Protein AF-A0A941UMQ8-F1 (afdb_monomer_lite)

pLDDT: mean 84.96, std 10.17, range [54.59, 94.19]

Sequence (75 aa):
MKGLVAVAITAVAAGYGLHALAQGRFDVRPALAPIGTSSSNGLSFAWFYDPTDRAVYVCRSGGDTLECKAKAQLP

Secondary structure (DSSP, 8-state):
-HHHHHHHHHHHHHHHHHHHHHT-------SSEEEEEEEET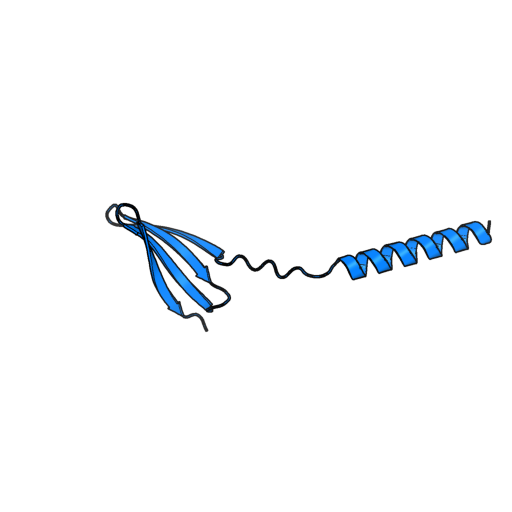TEEEEEEEETTTTEEEEEEEETTEEEEEEEEE--

Foldseek 3Di:
DVVVVVVVVVVVVVVVVVVVVVVPPDPPDPQWAWPDWDDDPHWIWTWTAGPVQQFIWIWTDDDPDIDIDTDDRDD

Structure (mmCIF, N/CA/C/O backbone):
data_AF-A0A941UMQ8-F1
#
_entry.id   AF-A0A941UMQ8-F1
#
loop_
_atom_site.group_PDB
_atom_site.id
_atom_site.type_symbol
_atom_site.label_atom_id
_atom_site.label_alt_id
_atom_site.label_comp_id
_atom_site.label_asym_id
_atom_site.label_entity_id
_atom_site.label_seq_id
_atom_site.pdbx_PDB_ins_code
_atom_site.Cartn_x
_atom_site.Cartn_y
_atom_site.Cartn_z
_atom_site.occupancy
_atom_site.B_iso_or_equiv
_atom_site.auth_seq_id
_atom_site.auth_comp_id
_atom_site.auth_asym_id
_atom_site.auth_atom_id
_atom_site.pdbx_PDB_model_num
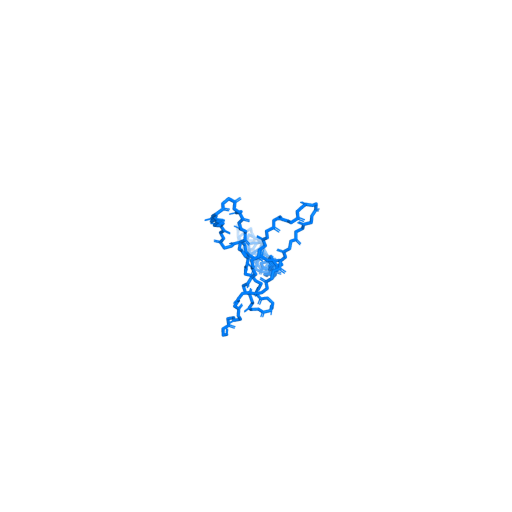ATOM 1 N N . MET A 1 1 ? -49.560 -5.956 29.511 1.00 64.44 1 MET A N 1
ATOM 2 C CA . MET A 1 1 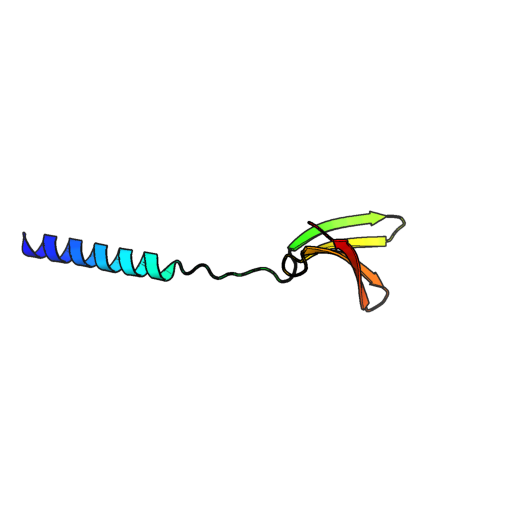? -48.563 -4.926 29.125 1.00 64.44 1 MET A CA 1
ATOM 3 C C . MET A 1 1 ? -47.182 -5.153 29.745 1.00 64.44 1 MET A C 1
ATOM 5 O O . MET A 1 1 ? -46.232 -5.238 28.985 1.00 64.44 1 MET A O 1
ATOM 9 N N . LYS A 1 2 ? -47.036 -5.334 31.070 1.00 73.88 2 LYS A N 1
ATOM 10 C CA . LYS A 1 2 ? -45.718 -5.510 31.729 1.00 73.88 2 LYS A CA 1
ATOM 11 C C . LYS A 1 2 ? -44.839 -6.649 31.171 1.00 73.88 2 LYS A C 1
ATOM 13 O O . LYS A 1 2 ? -43.655 -6.435 30.953 1.00 73.88 2 LYS A O 1
ATOM 18 N N . GLY A 1 3 ? -45.411 -7.823 30.882 1.00 80.81 3 GLY A N 1
ATOM 19 C CA . GLY A 1 3 ? -44.646 -8.949 30.316 1.00 80.81 3 GLY A CA 1
ATOM 20 C C . GLY A 1 3 ? -44.120 -8.692 28.900 1.00 80.81 3 GLY A C 1
ATOM 21 O O . GLY A 1 3 ? -43.015 -9.098 28.566 1.00 80.81 3 GLY A O 1
ATOM 22 N N . LEU A 1 4 ? -44.873 -7.940 28.095 1.00 85.81 4 LEU A N 1
ATOM 23 C CA . LEU A 1 4 ? -44.496 -7.586 26.723 1.00 85.81 4 LEU A CA 1
ATOM 24 C C . LEU A 1 4 ? -43.325 -6.591 26.711 1.00 85.81 4 LEU A C 1
ATOM 26 O O . LEU A 1 4 ? -42.397 -6.728 25.921 1.00 85.81 4 LEU A O 1
ATOM 30 N N . VAL A 1 5 ? -43.330 -5.648 27.658 1.00 88.44 5 VAL A N 1
ATOM 31 C CA . VAL A 1 5 ? -42.222 -4.706 27.878 1.00 88.44 5 VAL A CA 1
ATOM 32 C C . VAL A 1 5 ? -40.953 -5.441 28.321 1.00 88.44 5 VAL A C 1
ATOM 34 O O . VAL A 1 5 ? -39.880 -5.175 27.788 1.00 88.44 5 VAL A O 1
ATOM 37 N N . ALA A 1 6 ? -41.064 -6.403 29.243 1.00 89.88 6 ALA A N 1
ATOM 38 C CA . ALA A 1 6 ? -39.915 -7.185 29.702 1.00 89.88 6 ALA A CA 1
ATOM 39 C C . ALA A 1 6 ? -39.273 -7.993 28.561 1.00 89.88 6 ALA A C 1
ATOM 41 O O . ALA A 1 6 ? -38.056 -7.968 28.385 1.00 89.88 6 ALA A O 1
ATOM 42 N N . VAL A 1 7 ? -40.088 -8.653 27.734 1.00 91.38 7 VAL A N 1
ATOM 43 C CA . VAL A 1 7 ? -39.599 -9.409 26.571 1.00 91.38 7 VAL A CA 1
ATOM 44 C C . VAL A 1 7 ? -38.895 -8.493 25.567 1.00 91.38 7 VAL A C 1
ATOM 46 O O . VAL A 1 7 ? -37.801 -8.822 25.111 1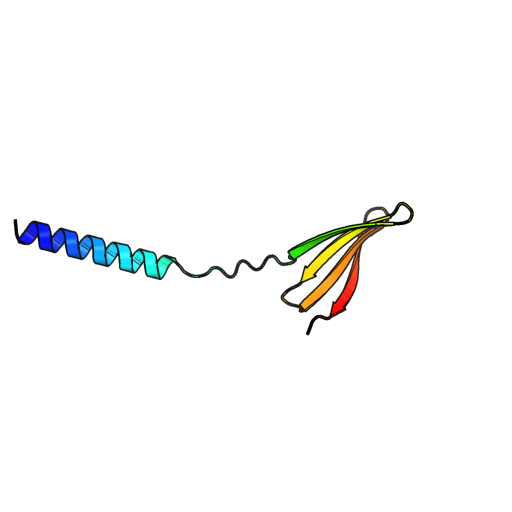.00 91.38 7 VAL A O 1
ATOM 49 N N . ALA A 1 8 ? -39.463 -7.319 25.280 1.00 92.12 8 ALA A N 1
ATOM 50 C CA . ALA A 1 8 ? -38.870 -6.360 24.350 1.00 92.12 8 ALA A CA 1
ATOM 51 C C . ALA A 1 8 ? -37.489 -5.863 24.816 1.00 92.12 8 ALA A C 1
ATOM 53 O O . ALA A 1 8 ? -36.547 -5.837 24.027 1.00 92.12 8 ALA A O 1
ATOM 54 N N . ILE A 1 9 ? -37.340 -5.534 26.103 1.00 93.19 9 ILE A N 1
ATOM 55 C CA . ILE A 1 9 ? -36.057 -5.085 26.668 1.00 93.19 9 ILE A CA 1
ATOM 56 C C . ILE A 1 9 ? -35.005 -6.191 26.566 1.00 93.19 9 ILE A C 1
ATOM 58 O O . ILE A 1 9 ? -33.867 -5.935 26.176 1.00 93.19 9 ILE A O 1
ATOM 62 N N . THR A 1 10 ? -35.393 -7.429 26.875 1.00 91.81 10 THR A N 1
ATOM 63 C CA . THR A 1 10 ? -34.468 -8.568 26.860 1.00 91.81 10 THR A CA 1
ATOM 64 C C . THR A 1 10 ? -33.990 -8.872 25.439 1.00 91.81 10 THR A C 1
ATOM 66 O O . THR A 1 10 ? -32.805 -9.119 25.227 1.00 91.81 10 THR A O 1
ATOM 69 N N . ALA A 1 11 ? -34.888 -8.787 24.453 1.00 91.81 11 ALA A N 1
ATOM 70 C CA . ALA A 1 11 ? -34.554 -8.968 23.044 1.00 91.81 11 ALA A CA 1
ATOM 71 C C . ALA A 1 11 ? -33.580 -7.893 22.534 1.00 91.81 11 ALA A C 1
ATOM 73 O O . ALA A 1 11 ? -32.604 -8.219 21.861 1.00 91.81 11 ALA A O 1
ATOM 74 N N . VAL A 1 12 ? -33.798 -6.624 22.897 1.00 92.94 12 VAL A N 1
ATOM 75 C CA . VAL A 1 12 ? -32.892 -5.525 22.524 1.00 92.94 12 VAL A CA 1
ATOM 76 C C . VAL A 1 12 ? -31.524 -5.698 23.183 1.00 92.94 12 VAL A C 1
ATOM 78 O O . VAL A 1 12 ? -30.508 -5.573 22.506 1.00 92.94 12 VAL A O 1
ATOM 81 N N . ALA A 1 13 ? -31.480 -6.037 24.474 1.00 91.62 13 ALA A N 1
ATOM 82 C CA . ALA A 1 13 ? -30.225 -6.255 25.191 1.00 91.62 13 ALA A CA 1
ATOM 83 C C . ALA A 1 13 ? -29.421 -7.427 24.605 1.00 91.62 13 ALA A C 1
ATOM 85 O O . ALA A 1 13 ? -28.218 -7.298 24.381 1.00 91.62 13 ALA A O 1
ATOM 86 N N . ALA A 1 14 ? -30.087 -8.544 24.295 1.00 91.69 14 ALA A N 1
ATOM 87 C CA . ALA A 1 14 ? -29.460 -9.692 23.647 1.00 91.69 14 ALA A CA 1
ATOM 88 C C . ALA A 1 14 ? -28.948 -9.340 22.241 1.00 91.69 14 ALA A C 1
ATOM 90 O O . ALA A 1 14 ? -27.806 -9.652 21.908 1.00 91.69 14 ALA A O 1
ATOM 91 N N . GLY A 1 15 ? -29.754 -8.637 21.439 1.00 89.50 15 GLY A N 1
ATOM 92 C CA . GLY A 1 15 ? -29.358 -8.182 20.106 1.00 89.5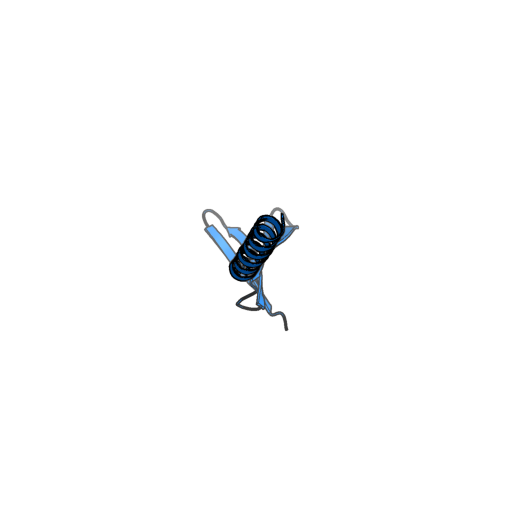0 15 GLY A CA 1
ATOM 93 C C . GLY A 1 15 ? -28.156 -7.236 20.138 1.00 89.50 15 GLY A C 1
ATOM 94 O O . GLY A 1 15 ? -27.223 -7.399 19.356 1.00 89.50 15 GLY A O 1
ATOM 95 N N . TYR A 1 16 ? -28.133 -6.290 21.080 1.00 87.56 16 TYR A N 1
ATOM 96 C CA . TYR A 1 16 ? -27.025 -5.347 21.232 1.00 87.56 16 TYR A CA 1
ATOM 97 C C . TYR A 1 16 ? -25.747 -6.033 21.729 1.00 87.56 16 TYR A C 1
ATOM 99 O O . TYR A 1 16 ? -24.659 -5.741 21.236 1.00 87.56 16 TYR A O 1
ATOM 107 N N . GLY A 1 17 ? -25.872 -6.994 22.651 1.00 85.62 17 GLY A N 1
ATOM 108 C CA . GLY A 1 17 ? -24.754 -7.822 23.103 1.00 85.62 17 GLY A CA 1
ATOM 109 C C . GLY A 1 17 ? -24.136 -8.632 21.962 1.00 85.62 17 GLY A C 1
ATOM 110 O O . GLY A 1 17 ? -22.921 -8.614 21.783 1.00 85.62 17 GLY A O 1
ATOM 111 N N . LEU A 1 18 ? -24.964 -9.277 21.136 1.00 84.88 18 LEU A N 1
ATOM 112 C CA . LEU A 1 18 ? -24.502 -10.007 19.951 1.00 84.88 18 LEU A CA 1
ATOM 113 C C . LEU A 1 18 ? -23.844 -9.079 18.922 1.00 84.88 18 LEU A C 1
ATOM 115 O O . LEU A 1 18 ? -22.795 -9.424 18.384 1.00 84.88 18 LEU A O 1
ATOM 119 N N . HIS A 1 19 ? -24.403 -7.888 18.690 1.00 81.50 19 HIS A N 1
ATOM 120 C CA . HIS A 1 19 ? -23.792 -6.879 17.823 1.00 81.50 19 HIS A CA 1
ATOM 121 C C . HIS A 1 19 ? -22.414 -6.439 18.324 1.00 81.50 19 HIS A C 1
ATOM 123 O O . HIS A 1 19 ? -21.478 -6.370 17.531 1.00 81.50 19 HIS A O 1
ATOM 129 N N . ALA A 1 20 ? -22.272 -6.176 19.624 1.00 80.31 20 ALA A N 1
ATOM 130 C CA . ALA A 1 20 ? -21.000 -5.781 20.222 1.00 80.31 20 ALA A CA 1
ATOM 131 C C . ALA A 1 20 ? -19.936 -6.885 20.101 1.00 80.31 20 ALA A C 1
ATOM 133 O O . ALA A 1 20 ? -18.780 -6.597 19.803 1.00 80.31 20 ALA A O 1
ATOM 134 N N . LEU A 1 21 ? -20.323 -8.153 20.270 1.00 79.69 21 LEU A N 1
ATOM 135 C CA . LEU A 1 21 ? -19.420 -9.296 20.094 1.00 79.69 21 LEU A CA 1
ATOM 136 C C . LEU A 1 21 ? -19.063 -9.544 18.620 1.00 79.69 21 LEU A C 1
ATOM 138 O O . LEU A 1 21 ? -17.947 -9.958 18.316 1.00 79.69 21 LEU A O 1
ATOM 142 N N . ALA A 1 22 ? -19.984 -9.259 17.697 1.00 73.38 22 ALA A N 1
ATOM 143 C CA . ALA A 1 22 ? -19.765 -9.384 16.258 1.00 73.38 22 ALA A CA 1
ATOM 144 C C . ALA A 1 22 ? -18.889 -8.262 15.667 1.00 73.38 22 ALA A C 1
ATOM 146 O O . ALA A 1 22 ? -18.381 -8.417 14.559 1.00 73.38 22 ALA A O 1
ATOM 147 N N . GLN A 1 23 ? -18.638 -7.168 16.397 1.00 71.38 23 GLN A N 1
ATOM 148 C CA . GLN A 1 23 ? -17.676 -6.119 16.016 1.00 71.38 23 GLN A CA 1
ATOM 149 C C . GLN A 1 23 ? -16.205 -6.545 16.175 1.00 71.38 23 GLN A C 1
ATOM 151 O O . GLN A 1 23 ? -15.323 -5.692 16.310 1.00 71.38 23 GLN A O 1
ATOM 156 N N . GLY A 1 24 ? -15.922 -7.852 16.151 1.00 65.69 24 GLY A N 1
ATOM 157 C CA . GLY A 1 24 ? -14.566 -8.378 16.083 1.00 65.69 24 GLY A CA 1
ATOM 158 C C . GLY A 1 24 ? -13.795 -7.638 14.996 1.00 65.69 24 GLY A C 1
ATOM 159 O O . GLY A 1 24 ? -14.153 -7.690 13.819 1.00 65.69 24 GLY A O 1
ATOM 160 N N . ARG A 1 25 ? -12.775 -6.876 15.403 1.00 61.97 25 ARG A N 1
ATOM 161 C CA . ARG A 1 25 ? -11.925 -6.153 14.463 1.00 61.97 25 ARG A CA 1
ATOM 162 C C . ARG A 1 25 ? -11.164 -7.200 13.667 1.00 61.97 25 ARG A C 1
ATOM 164 O O . ARG A 1 25 ? -10.202 -7.775 14.166 1.00 61.97 25 ARG A O 1
ATOM 171 N N . PHE A 1 26 ? -11.612 -7.468 12.449 1.00 56.75 26 PHE A N 1
ATOM 172 C CA . PHE A 1 26 ? -10.792 -8.181 11.490 1.00 56.75 26 PHE A CA 1
ATOM 173 C C . PHE A 1 26 ? -9.600 -7.278 11.183 1.00 56.75 26 PHE A C 1
ATOM 175 O O . PHE A 1 26 ? -9.775 -6.181 10.647 1.00 56.75 26 PHE A O 1
ATOM 182 N N . ASP A 1 27 ? -8.399 -7.710 11.567 1.00 54.59 27 ASP A N 1
ATOM 183 C CA . ASP A 1 27 ? -7.153 -7.058 11.165 1.00 54.59 27 ASP A CA 1
ATOM 184 C C . ASP A 1 27 ? -6.914 -7.383 9.685 1.00 54.59 27 ASP A C 1
ATOM 186 O O . ASP A 1 27 ? -6.111 -8.235 9.311 1.00 54.59 27 ASP A O 1
ATOM 190 N N . VAL A 1 28 ? -7.718 -6.763 8.818 1.00 57.69 28 VAL A N 1
ATOM 191 C CA . VAL A 1 28 ? -7.513 -6.790 7.372 1.00 57.69 28 VAL A CA 1
ATOM 192 C C . VAL A 1 28 ? -6.426 -5.766 7.082 1.00 57.69 28 VAL A C 1
ATOM 194 O O . VAL A 1 28 ? -6.687 -4.678 6.572 1.00 57.69 28 VAL A O 1
ATOM 197 N N . ARG A 1 29 ? -5.189 -6.085 7.467 1.00 59.41 29 ARG A N 1
ATOM 198 C CA . ARG A 1 29 ? -4.031 -5.345 6.981 1.00 59.41 29 ARG A CA 1
ATOM 199 C C . ARG A 1 29 ? -3.847 -5.718 5.513 1.00 59.41 29 ARG A C 1
ATOM 201 O O . ARG A 1 29 ? -3.552 -6.880 5.229 1.00 59.41 29 ARG A O 1
ATOM 208 N N . PRO A 1 30 ? -4.037 -4.787 4.560 1.00 61.50 30 PRO A N 1
ATOM 209 C CA . PRO A 1 30 ? -3.598 -5.049 3.201 1.00 61.50 30 PRO A CA 1
ATOM 210 C C . PRO A 1 30 ? -2.101 -5.360 3.260 1.00 61.50 30 PRO A C 1
ATOM 212 O O . PRO A 1 30 ? -1.356 -4.640 3.925 1.00 61.50 30 PRO A O 1
ATOM 215 N N . ALA A 1 31 ? -1.677 -6.434 2.588 1.00 69.56 31 ALA A N 1
ATOM 216 C CA . ALA A 1 31 ? -0.273 -6.847 2.572 1.00 69.56 31 ALA A CA 1
ATOM 217 C C . ALA A 1 31 ? 0.650 -5.685 2.155 1.00 69.56 31 ALA A C 1
ATOM 219 O O . ALA A 1 31 ? 1.761 -5.566 2.653 1.00 69.56 31 ALA A O 1
ATOM 220 N N . LEU A 1 32 ? 0.152 -4.790 1.294 1.00 80.94 32 LEU A N 1
ATOM 221 C CA . LEU A 1 32 ? 0.811 -3.559 0.876 1.00 80.94 32 LEU A CA 1
ATOM 222 C C . LEU A 1 32 ? -0.230 -2.441 0.718 1.00 80.94 32 LEU A C 1
ATOM 224 O O . LEU A 1 32 ? -1.242 -2.620 0.038 1.00 80.94 32 LEU A O 1
ATOM 228 N N . ALA A 1 33 ? 0.022 -1.276 1.313 1.00 89.38 33 ALA A N 1
ATOM 229 C CA . ALA A 1 33 ? -0.800 -0.083 1.138 1.00 89.38 33 ALA A CA 1
ATOM 230 C C . ALA A 1 33 ? -0.263 0.762 -0.035 1.00 89.38 33 ALA A C 1
ATOM 232 O O . ALA A 1 33 ? 0.899 1.176 0.009 1.00 89.38 33 ALA A O 1
ATOM 233 N N . PRO A 1 34 ? -1.055 1.044 -1.086 1.00 90.12 34 PRO A N 1
ATOM 234 C CA . PRO A 1 34 ? -0.608 1.903 -2.178 1.00 90.12 34 PRO A CA 1
ATOM 235 C C . PRO A 1 34 ? -0.431 3.346 -1.684 1.00 90.12 34 PRO A C 1
ATOM 237 O O . PRO A 1 34 ? -1.335 3.916 -1.077 1.00 90.12 34 PRO A O 1
ATOM 240 N N . ILE A 1 35 ? 0.733 3.938 -1.957 1.00 91.81 35 ILE A N 1
ATOM 241 C CA . ILE A 1 35 ? 1.065 5.327 -1.597 1.00 91.81 35 ILE A CA 1
ATOM 242 C C . ILE A 1 35 ? 0.817 6.254 -2.791 1.00 91.81 35 ILE A C 1
ATOM 244 O O . ILE A 1 35 ? 0.322 7.367 -2.633 1.00 91.81 35 ILE A O 1
ATOM 248 N N . GLY A 1 36 ? 1.164 5.798 -3.997 1.00 92.81 36 GLY A N 1
ATOM 249 C CA . GLY A 1 36 ? 0.978 6.574 -5.216 1.00 92.81 36 GLY A CA 1
ATOM 250 C C . GLY A 1 36 ? 1.825 6.084 -6.381 1.00 92.81 36 GLY A C 1
ATOM 251 O O . GLY A 1 36 ? 2.461 5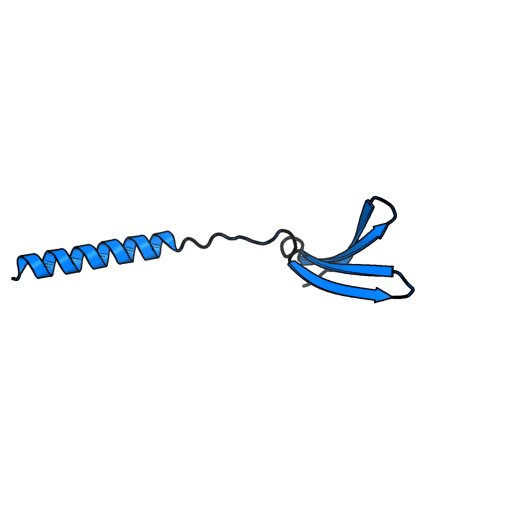.030 -6.330 1.00 92.81 36 GLY A O 1
ATOM 252 N N . THR A 1 37 ? 1.840 6.881 -7.443 1.00 93.94 37 THR A N 1
ATOM 253 C CA . THR A 1 37 ? 2.617 6.620 -8.656 1.00 93.94 37 THR A CA 1
ATOM 254 C C . THR A 1 37 ? 3.478 7.823 -8.999 1.00 93.94 37 THR A C 1
ATOM 256 O O . THR A 1 37 ? 3.059 8.963 -8.806 1.00 93.94 37 THR A O 1
ATOM 259 N N . SER A 1 38 ? 4.653 7.585 -9.566 1.00 92.44 38 SER A N 1
ATOM 260 C CA . SER A 1 38 ? 5.481 8.640 -10.145 1.00 92.44 38 SER A CA 1
ATOM 261 C C . SER A 1 38 ? 6.021 8.211 -11.503 1.00 92.44 38 SER A C 1
ATOM 263 O O . SER A 1 38 ? 6.011 7.031 -11.849 1.00 92.44 38 SER A O 1
ATOM 265 N N . SER A 1 39 ? 6.477 9.170 -12.302 1.00 91.00 39 SER A N 1
ATOM 266 C CA . SER A 1 39 ? 7.169 8.875 -13.553 1.00 91.00 39 SER A CA 1
ATOM 267 C C . SER A 1 39 ? 8.347 9.818 -13.755 1.00 91.00 39 SER A C 1
ATOM 269 O O . SER A 1 39 ? 8.336 10.954 -13.282 1.00 91.00 39 SER A O 1
ATOM 271 N N . SER A 1 40 ? 9.395 9.322 -14.403 1.00 88.56 40 SER A N 1
ATOM 272 C CA . SER A 1 40 ? 10.586 10.100 -14.740 1.00 88.56 40 SER A CA 1
ATOM 273 C C . SER A 1 40 ? 11.319 9.425 -15.893 1.00 88.56 40 SER A C 1
ATOM 275 O O . SER A 1 40 ? 11.430 8.201 -15.910 1.00 88.56 40 SER A O 1
ATOM 277 N N . ASN A 1 41 ? 11.813 10.208 -16.856 1.00 91.56 41 ASN A N 1
ATOM 278 C CA . ASN A 1 41 ? 12.611 9.720 -17.990 1.00 91.56 41 ASN A CA 1
ATOM 279 C C . ASN A 1 41 ? 11.974 8.536 -18.749 1.00 91.56 41 ASN A C 1
ATOM 281 O O . ASN A 1 41 ? 12.655 7.580 -19.105 1.00 91.56 41 ASN A O 1
ATOM 285 N N . GLY A 1 42 ? 10.653 8.575 -18.958 1.00 87.31 42 GLY A N 1
ATOM 286 C CA . GLY A 1 42 ? 9.917 7.512 -19.656 1.00 87.31 42 GLY A CA 1
ATOM 287 C C . GLY A 1 42 ? 9.672 6.240 -18.834 1.00 87.31 42 GLY A C 1
ATOM 288 O O . GLY A 1 42 ? 9.141 5.273 -19.368 1.00 87.31 42 GLY A O 1
ATOM 289 N N . LEU A 1 43 ? 10.026 6.228 -17.546 1.00 89.38 43 LEU A N 1
ATOM 290 C CA . LEU A 1 43 ? 9.750 5.126 -16.627 1.00 89.38 43 LEU A CA 1
ATOM 291 C C . LEU A 1 43 ? 8.596 5.478 -15.690 1.00 89.38 43 LEU A C 1
ATOM 293 O O . LEU A 1 43 ? 8.504 6.608 -15.206 1.00 89.38 43 LEU A O 1
ATOM 297 N N . SER A 1 44 ? 7.756 4.487 -15.395 1.00 91.12 44 SER A N 1
ATOM 298 C CA . SER A 1 44 ? 6.666 4.581 -14.422 1.00 91.12 44 SER A CA 1
ATOM 299 C C . SER A 1 44 ? 6.988 3.761 -13.176 1.00 91.12 44 SER A C 1
ATOM 301 O O . SER A 1 44 ? 7.507 2.648 -13.263 1.00 91.12 44 SER A O 1
ATOM 303 N N . PHE A 1 45 ? 6.656 4.315 -12.015 1.00 93.69 45 PHE A N 1
ATOM 304 C CA . PHE A 1 45 ? 6.917 3.736 -10.705 1.00 93.69 45 PHE A CA 1
ATOM 305 C C . PHE A 1 45 ? 5.628 3.693 -9.886 1.00 93.69 45 PHE A C 1
ATOM 307 O O . PHE A 1 45 ? 4.891 4.680 -9.833 1.00 93.69 45 PHE A O 1
ATOM 314 N N . ALA A 1 46 ? 5.389 2.574 -9.210 1.00 94.00 46 ALA A N 1
ATOM 315 C CA . ALA A 1 46 ? 4.337 2.411 -8.215 1.00 94.00 46 ALA A CA 1
ATOM 316 C C . ALA A 1 46 ? 4.962 2.288 -6.822 1.00 94.00 46 ALA A C 1
ATOM 318 O O . ALA A 1 46 ? 5.953 1.581 -6.644 1.00 94.00 46 ALA A O 1
ATOM 319 N N . TRP A 1 47 ? 4.396 2.987 -5.844 1.00 94.12 47 TRP A N 1
ATOM 320 C CA . TRP A 1 47 ? 4.924 3.078 -4.486 1.00 94.12 47 TRP A CA 1
ATOM 321 C C . TRP A 1 47 ? 3.973 2.423 -3.498 1.00 94.12 47 TRP A C 1
ATOM 323 O O . TRP A 1 47 ? 2.771 2.699 -3.511 1.00 94.12 47 TRP A O 1
ATOM 333 N N . PHE A 1 48 ? 4.527 1.598 -2.615 1.00 93.44 48 PHE A N 1
ATOM 334 C CA . PHE A 1 48 ? 3.778 0.833 -1.626 1.00 93.44 48 PHE A CA 1
ATOM 335 C C . PHE A 1 48 ? 4.422 0.949 -0.249 1.00 93.44 48 PHE A C 1
ATOM 337 O O . PHE A 1 48 ? 5.645 0.989 -0.135 1.00 93.44 48 PHE A O 1
ATOM 344 N N . TYR A 1 49 ? 3.598 0.977 0.792 1.00 91.69 49 TYR A N 1
ATOM 345 C CA . TYR A 1 49 ? 4.022 0.859 2.180 1.00 91.69 49 TYR A CA 1
ATOM 346 C C . TYR A 1 49 ? 3.652 -0.528 2.703 1.00 91.69 49 TYR A C 1
ATOM 348 O O . TYR A 1 49 ? 2.481 -0.906 2.663 1.00 91.69 49 TYR A O 1
ATOM 356 N N . ASP A 1 50 ? 4.638 -1.267 3.201 1.00 89.75 50 ASP A N 1
ATOM 357 C CA . ASP A 1 50 ? 4.426 -2.501 3.948 1.00 89.75 50 ASP A CA 1
ATOM 358 C C . ASP A 1 50 ? 4.375 -2.176 5.447 1.00 89.75 50 ASP A C 1
ATOM 360 O O . ASP A 1 50 ? 5.386 -1.763 6.025 1.00 89.75 50 ASP A O 1
ATOM 364 N N . PRO A 1 51 ? 3.220 -2.343 6.109 1.00 85.81 51 PRO A N 1
ATOM 365 C CA . PRO A 1 51 ? 3.100 -2.054 7.527 1.00 85.81 51 PRO A CA 1
ATOM 366 C C . PRO A 1 51 ? 3.659 -3.176 8.424 1.00 85.81 51 PRO A C 1
ATOM 368 O O . PRO A 1 51 ? 3.787 -2.957 9.633 1.00 85.81 51 PRO A O 1
ATOM 371 N N . THR A 1 52 ? 3.933 -4.364 7.876 1.00 86.88 52 THR A N 1
ATOM 372 C CA . THR A 1 52 ? 4.576 -5.506 8.550 1.00 86.88 52 THR A CA 1
ATOM 373 C C . THR A 1 52 ? 6.056 -5.222 8.711 1.00 86.88 52 THR A C 1
ATOM 375 O O . THR A 1 52 ? 6.560 -5.181 9.832 1.00 86.88 52 THR A O 1
ATOM 378 N N . ASP A 1 53 ? 6.706 -4.909 7.593 1.00 87.69 53 ASP A N 1
ATOM 379 C CA . ASP A 1 53 ? 8.133 -4.617 7.561 1.00 87.69 53 ASP A CA 1
ATOM 380 C C . ASP A 1 53 ? 8.430 -3.153 7.880 1.00 87.69 53 ASP A C 1
ATOM 382 O O . ASP A 1 53 ? 9.588 -2.808 8.043 1.00 87.69 53 ASP A O 1
ATOM 386 N N . ARG A 1 54 ? 7.418 -2.279 7.981 1.00 89.88 54 ARG A N 1
ATOM 387 C CA . ARG A 1 54 ? 7.565 -0.812 8.085 1.00 89.88 54 ARG A CA 1
ATOM 388 C C . ARG A 1 54 ? 8.467 -0.239 6.991 1.00 89.88 54 ARG A C 1
ATOM 390 O O . ARG A 1 54 ? 9.267 0.664 7.231 1.00 89.88 54 ARG A O 1
ATOM 397 N N . ALA A 1 55 ? 8.332 -0.755 5.778 1.00 92.44 55 ALA A N 1
ATOM 398 C CA . ALA A 1 55 ? 9.189 -0.405 4.658 1.00 92.44 55 ALA A CA 1
ATOM 399 C C . ALA A 1 55 ? 8.385 0.200 3.506 1.00 92.44 55 ALA A C 1
ATOM 401 O O . ALA A 1 55 ? 7.237 -0.162 3.250 1.00 92.44 55 ALA A O 1
ATOM 402 N N . VAL A 1 56 ? 8.999 1.139 2.790 1.00 93.50 56 VAL A N 1
ATOM 403 C CA . VAL A 1 56 ? 8.464 1.694 1.547 1.00 93.50 56 VAL A CA 1
ATOM 404 C C . VAL A 1 56 ? 9.155 1.018 0.375 1.00 93.50 56 VAL A C 1
ATOM 406 O O . VAL A 1 56 ? 10.378 1.092 0.242 1.00 93.50 56 VAL A O 1
ATOM 409 N N . TYR A 1 57 ? 8.368 0.412 -0.504 1.00 93.56 57 TYR A N 1
ATOM 410 C CA . TYR A 1 57 ? 8.823 -0.224 -1.732 1.00 93.56 57 TYR A CA 1
ATOM 411 C C . TYR A 1 57 ? 8.476 0.637 -2.939 1.00 93.56 57 TYR A C 1
ATOM 413 O O . TYR A 1 57 ? 7.405 1.240 -3.011 1.00 93.56 57 TYR A O 1
ATOM 421 N N . VAL A 1 58 ? 9.377 0.647 -3.918 1.00 94.19 58 VAL A N 1
ATOM 422 C CA . VAL A 1 58 ? 9.083 1.126 -5.266 1.00 94.19 58 VAL A CA 1
ATOM 423 C C . VAL A 1 58 ? 9.132 -0.049 -6.226 1.00 94.19 58 VAL A C 1
ATOM 425 O O . VAL A 1 58 ? 10.100 -0.810 -6.224 1.00 94.19 58 VAL A O 1
ATOM 428 N N . CYS A 1 59 ? 8.099 -0.178 -7.044 1.00 92.88 59 CYS A N 1
ATOM 429 C CA . CYS A 1 59 ? 7.993 -1.187 -8.080 1.00 92.88 59 CYS A CA 1
ATOM 430 C C . CYS A 1 59 ? 7.952 -0.525 -9.457 1.00 92.88 59 CYS A C 1
ATOM 432 O O . CYS A 1 59 ? 7.339 0.530 -9.632 1.00 92.88 59 CYS A O 1
ATOM 434 N N . ARG A 1 60 ? 8.585 -1.155 -10.443 1.00 92.38 60 ARG A N 1
ATOM 435 C CA . ARG A 1 60 ? 8.483 -0.790 -11.861 1.00 92.38 60 ARG A CA 1
ATOM 436 C C . ARG A 1 60 ? 8.325 -2.047 -12.706 1.00 92.38 60 ARG A C 1
ATOM 438 O O . ARG A 1 60 ? 8.775 -3.117 -12.296 1.00 92.38 60 ARG A O 1
ATOM 445 N N . SER A 1 61 ? 7.746 -1.914 -13.894 1.00 86.19 61 SER A N 1
ATOM 446 C CA . SER A 1 61 ? 7.855 -2.971 -14.897 1.00 86.19 61 SER A CA 1
ATOM 447 C C . SER A 1 61 ? 9.280 -3.003 -15.462 1.00 86.19 61 SER A C 1
ATOM 449 O O . SER A 1 61 ? 9.866 -1.971 -15.799 1.00 86.19 61 SER A O 1
ATOM 451 N N . GLY A 1 62 ? 9.856 -4.198 -15.523 1.00 79.06 62 GLY A N 1
ATOM 452 C CA . GLY A 1 62 ? 11.129 -4.507 -16.162 1.00 79.06 62 GLY A CA 1
ATOM 453 C C . GLY A 1 62 ? 10.910 -5.663 -17.133 1.00 79.06 62 GLY A C 1
ATOM 454 O O . GLY A 1 62 ? 10.961 -6.826 -16.732 1.00 79.06 62 GLY A O 1
ATOM 455 N N . GLY A 1 63 ? 10.601 -5.343 -18.393 1.00 79.31 63 GLY A N 1
ATOM 456 C CA . GLY A 1 63 ? 10.167 -6.341 -19.378 1.00 79.31 63 GLY A CA 1
ATOM 457 C C . GLY A 1 63 ? 8.875 -7.034 -18.934 1.00 79.31 63 GLY A C 1
ATOM 458 O O . GLY A 1 63 ? 7.892 -6.357 -18.640 1.00 79.31 63 GLY A O 1
ATOM 459 N N . ASP A 1 64 ? 8.914 -8.363 -18.823 1.00 84.00 64 ASP A N 1
ATOM 460 C CA . ASP A 1 64 ? 7.776 -9.204 -18.417 1.00 84.00 64 ASP A CA 1
ATOM 461 C C . ASP A 1 64 ? 7.650 -9.382 -16.891 1.00 84.00 64 ASP A C 1
ATOM 463 O O . ASP A 1 64 ? 6.813 -10.146 -16.410 1.00 84.00 64 ASP A O 1
ATOM 467 N N . THR A 1 65 ? 8.493 -8.703 -16.104 1.00 84.62 65 THR A N 1
ATOM 468 C CA . THR A 1 65 ? 8.541 -8.849 -14.641 1.00 84.62 65 THR A CA 1
ATOM 469 C C . THR A 1 65 ? 8.308 -7.530 -13.909 1.00 84.62 65 THR A C 1
ATOM 471 O O . THR A 1 65 ? 8.509 -6.442 -14.454 1.00 84.62 65 THR A O 1
ATOM 474 N N . LEU A 1 66 ? 7.879 -7.622 -12.648 1.00 85.44 66 LEU A N 1
ATOM 475 C CA . LEU A 1 66 ? 7.819 -6.493 -11.721 1.00 85.44 66 LEU A CA 1
ATOM 476 C C . LEU A 1 66 ? 9.071 -6.494 -10.844 1.00 85.44 66 LEU A C 1
ATOM 478 O O . LEU A 1 66 ? 9.295 -7.417 -10.064 1.00 85.44 66 LEU A O 1
ATOM 482 N N . GLU A 1 67 ? 9.870 -5.437 -10.946 1.00 90.25 67 GLU A N 1
ATOM 483 C CA . GLU A 1 67 ? 11.021 -5.225 -10.074 1.00 90.25 67 GLU A CA 1
ATOM 484 C C . GLU A 1 67 ? 10.623 -4.317 -8.912 1.00 90.25 67 GLU A C 1
ATOM 486 O O . GLU A 1 67 ? 10.389 -3.124 -9.118 1.00 90.25 67 GLU A O 1
ATOM 491 N N . CYS A 1 68 ? 10.597 -4.859 -7.693 1.00 90.69 68 CYS A N 1
ATOM 492 C CA . CYS A 1 68 ? 10.329 -4.107 -6.469 1.00 90.69 68 CYS A CA 1
ATOM 493 C C . CYS A 1 68 ? 11.591 -3.989 -5.608 1.00 90.69 68 CYS A C 1
ATOM 495 O O . CYS A 1 68 ? 12.284 -4.975 -5.360 1.00 90.69 68 CYS A O 1
ATOM 497 N N . LYS A 1 69 ? 11.896 -2.778 -5.132 1.00 90.81 69 LYS A N 1
ATOM 498 C CA . LYS A 1 69 ? 13.017 -2.519 -4.217 1.00 90.81 69 LYS A CA 1
ATOM 499 C C . LYS A 1 69 ? 12.568 -1.686 -3.026 1.00 90.81 69 LYS A C 1
ATOM 501 O O . LYS A 1 69 ? 11.885 -0.678 -3.207 1.00 90.81 69 LYS A O 1
ATOM 506 N N . ALA A 1 70 ? 13.020 -2.069 -1.833 1.00 88.88 70 ALA A N 1
ATOM 507 C CA . ALA A 1 70 ? 12.891 -1.239 -0.643 1.00 88.88 70 ALA A CA 1
ATOM 508 C C . ALA A 1 70 ? 13.681 0.066 -0.838 1.00 88.88 70 ALA A C 1
ATOM 510 O O . ALA A 1 70 ? 14.832 0.058 -1.285 1.00 88.88 70 ALA A O 1
ATOM 511 N N . LYS A 1 71 ? 13.037 1.196 -0.552 1.00 89.12 71 LYS A N 1
ATOM 512 C CA . LYS A 1 71 ? 13.606 2.543 -0.686 1.00 89.12 71 LYS A CA 1
ATOM 513 C C . LYS A 1 71 ? 13.807 3.239 0.643 1.00 89.12 71 LYS A C 1
ATOM 515 O O . LYS A 1 71 ? 14.736 4.032 0.752 1.00 89.12 71 LYS A O 1
ATOM 520 N N . ALA A 1 72 ? 12.962 2.950 1.622 1.00 89.00 72 ALA A N 1
ATOM 521 C CA . ALA A 1 72 ? 13.089 3.513 2.951 1.00 89.00 72 ALA A CA 1
ATOM 522 C C . ALA A 1 72 ? 12.559 2.536 3.993 1.00 89.00 72 ALA A C 1
ATOM 524 O O . ALA A 1 72 ? 11.550 1.871 3.769 1.00 89.00 72 ALA A O 1
ATOM 525 N N . GLN A 1 73 ? 13.238 2.510 5.132 1.00 91.00 73 GLN A N 1
ATOM 526 C CA . GLN A 1 73 ? 12.771 1.885 6.356 1.00 91.00 73 GLN A CA 1
ATOM 527 C C . GLN A 1 73 ? 12.196 2.999 7.233 1.00 91.00 73 GLN A C 1
ATOM 529 O O . GLN A 1 73 ? 12.891 3.984 7.492 1.00 91.00 73 GLN A O 1
ATOM 534 N N . LEU A 1 74 ? 10.932 2.889 7.629 1.00 83.81 74 LEU A N 1
ATOM 535 C CA . LEU A 1 74 ? 10.291 3.873 8.496 1.00 83.81 74 LEU A CA 1
ATOM 536 C C . LEU A 1 74 ? 10.530 3.519 9.980 1.00 83.81 74 LEU A C 1
ATOM 538 O O . LEU A 1 74 ? 10.664 2.332 10.291 1.00 83.81 74 LEU A O 1
ATOM 542 N N . PRO A 1 75 ? 10.606 4.524 10.877 1.00 82.62 75 PRO A N 1
ATOM 543 C CA . PRO A 1 75 ? 10.796 4.316 12.318 1.00 82.62 75 PRO A CA 1
ATOM 544 C C . PRO A 1 75 ? 9.725 3.453 13.016 1.00 82.62 75 PRO A C 1
ATOM 546 O O . PRO A 1 75 ? 8.567 3.352 12.544 1.00 82.62 75 PRO A O 1
#

Radius of gyration: 24.77 Å; chains: 1; bounding box: 62×20×51 Å